Protein AF-A0A892ZGM9-F1 (afdb_monomer)

Foldseek 3Di:
DPDPDDADWDQAPVRFIAHEDAPVQVVVLVVVQVVLVVCVVVQVVQPDPPHPHDDDDDPSFGRQKYDHPPDRDIDGTDPVSNVVND

Secondary structure (DSSP, 8-state):
-----PPPEEE-TTS-EEEEE-THHHHHHHHHHHHHHHTHHHHGGGSSTT--------TT-TTSEEEETTSS-EEE-HHHHHHHT-

Solvent-accessible surface area (backbone atoms only — not comparable to full-atom values): 5245 Å² total; per-residue (Å²): 132,80,76,79,80,69,67,59,72,43,74,41,96,89,64,48,59,20,31,53,37,60,73,66,54,58,58,52,51,51,52,52,39,50,51,55,57,72,47,42,75,63,41,52,78,26,53,55,98,92,31,93,48,71,85,89,84,65,96,82,33,78,71,30,28,28,29,34,64,100,58,93,50,72,44,63,19,60,58,46,39,49,56,74,75,107

Nearest PDB structures (foldseek):
  3ond-assembly1_B  TM=3.896E-01  e=6.731E+00  Lupinus luteus
  2xlk-assembly2_A  TM=2.596E-01  e=8.255E+00  Pseudomonas aeruginosa UCBPP-PA14

Mean predicted aligned error: 5.05 Å

InterPro domains:
  IPR031009 Three-Cys-motif partner protein [TIGR04474] (23-85)

pLDDT: mean 90.29, std 12.22, range [42.94, 98.0]

Organism: NCBI:txid2809020

Structure (mmCIF, N/CA/C/O backbone):
data_AF-A0A892ZGM9-F1
#
_entry.id   AF-A0A892ZGM9-F1
#
loop_
_atom_site.group_PDB
_atom_site.id
_atom_site.type_symbol
_atom_site.label_atom_id
_atom_site.label_alt_id
_atom_site.label_comp_id
_atom_site.label_asym_id
_atom_site.label_entity_id
_atom_site.label_seq_id
_atom_site.pdbx_PDB_ins_code
_atom_site.Cartn_x
_atom_site.Cartn_y
_atom_site.Cartn_z
_atom_site.occupancy
_atom_site.B_iso_or_equiv
_atom_site.auth_seq_id
_atom_site.auth_comp_id
_atom_site.auth_asym_id
_atom_site.auth_atom_id
_atom_site.pdbx_PDB_model_num
ATOM 1 N N . MET A 1 1 ? 3.799 -22.243 22.102 1.00 42.94 1 MET A N 1
ATOM 2 C CA . MET A 1 1 ? 3.770 -21.604 20.776 1.00 42.94 1 MET A CA 1
ATOM 3 C C . MET A 1 1 ? 3.006 -20.318 20.973 1.00 42.94 1 MET A C 1
ATOM 5 O O . MET A 1 1 ? 1.799 -20.383 21.150 1.00 42.94 1 MET A O 1
ATOM 9 N N . GLU A 1 2 ? 3.713 -19.203 21.126 1.00 45.78 2 GLU A N 1
ATOM 10 C CA . GLU A 1 2 ? 3.069 -17.891 21.089 1.00 45.78 2 GLU A CA 1
ATOM 11 C C . GLU A 1 2 ? 2.605 -17.681 19.648 1.00 45.78 2 GLU A C 1
ATOM 13 O O . GLU A 1 2 ? 3.388 -17.866 18.717 1.00 45.78 2 GLU A O 1
ATOM 18 N N . GLU A 1 3 ? 1.314 -17.414 19.465 1.00 50.00 3 GLU A N 1
ATOM 19 C CA . GLU A 1 3 ? 0.783 -16.892 18.208 1.00 50.00 3 GLU A CA 1
ATOM 20 C C . GLU A 1 3 ? 1.602 -15.640 17.874 1.00 50.00 3 GLU A C 1
ATOM 22 O O . GLU A 1 3 ? 1.568 -14.660 18.620 1.00 50.00 3 GLU A O 1
ATOM 27 N N . GLU A 1 4 ? 2.408 -15.692 16.809 1.00 51.00 4 GLU A N 1
ATOM 28 C CA . GLU A 1 4 ? 3.057 -14.500 16.268 1.00 51.00 4 GLU A CA 1
ATOM 29 C C . GLU A 1 4 ? 1.942 -13.502 15.953 1.00 51.00 4 GLU A C 1
ATOM 31 O O . GLU A 1 4 ? 1.105 -13.736 15.081 1.00 51.00 4 GLU A O 1
ATOM 36 N N . ASN A 1 5 ? 1.867 -12.446 16.761 1.00 53.69 5 ASN A N 1
ATOM 37 C CA . ASN A 1 5 ? 0.704 -11.575 16.852 1.00 53.69 5 ASN A CA 1
ATOM 38 C C . ASN A 1 5 ? 0.619 -10.709 15.582 1.00 53.69 5 ASN A C 1
ATOM 40 O O . ASN A 1 5 ? 1.143 -9.596 15.529 1.00 53.69 5 ASN A O 1
ATOM 44 N N . MET A 1 6 ? -0.005 -11.251 14.534 1.00 61.19 6 MET A N 1
ATOM 45 C CA . MET A 1 6 ? -0.567 -10.472 13.433 1.00 61.19 6 MET A CA 1
ATOM 46 C C . MET A 1 6 ? -1.431 -9.349 14.023 1.00 61.19 6 MET A C 1
ATOM 48 O O . MET A 1 6 ? -2.082 -9.542 15.052 1.00 61.19 6 MET A O 1
ATOM 52 N N . GLY A 1 7 ? -1.436 -8.169 13.394 1.00 75.38 7 GLY A N 1
ATOM 53 C CA . GLY A 1 7 ? -2.300 -7.070 13.824 1.00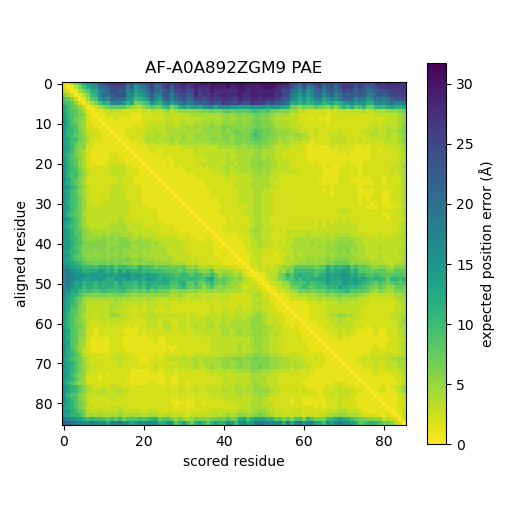 75.38 7 GLY A CA 1
ATOM 54 C C . GLY A 1 7 ? -3.770 -7.497 13.904 1.00 75.38 7 GLY A C 1
ATOM 55 O O . GLY A 1 7 ? -4.194 -8.457 13.259 1.00 75.38 7 GLY A O 1
ATOM 56 N N . GLU A 1 8 ? -4.562 -6.798 14.720 1.00 93.56 8 GLU A N 1
ATOM 57 C CA . GLU A 1 8 ? -5.971 -7.140 14.944 1.00 93.56 8 GLU A CA 1
ATOM 58 C C . GLU A 1 8 ? -6.744 -7.171 13.613 1.00 93.56 8 GLU A C 1
ATOM 60 O O . GLU A 1 8 ? -6.819 -6.165 12.904 1.00 93.56 8 GLU A O 1
ATOM 65 N N . LEU A 1 9 ? -7.328 -8.324 13.276 1.00 95.81 9 LEU A N 1
ATOM 66 C CA . LEU A 1 9 ? -8.103 -8.514 12.050 1.00 95.81 9 LEU A CA 1
ATOM 67 C C . LEU A 1 9 ? -9.604 -8.368 12.307 1.00 95.81 9 LEU A C 1
ATOM 69 O O . LEU A 1 9 ? -10.146 -8.874 13.288 1.00 95.81 9 LEU A O 1
ATOM 73 N N . VAL A 1 10 ? -10.299 -7.742 11.362 1.00 96.50 10 VAL A N 1
ATOM 74 C CA . VAL A 1 10 ? -11.759 -7.616 11.332 1.00 96.50 10 VAL A CA 1
ATOM 75 C C . VAL A 1 10 ? -12.314 -8.033 9.980 1.00 96.50 10 VAL A C 1
ATOM 77 O O . VAL A 1 10 ? -11.630 -7.983 8.963 1.00 96.50 10 VAL A O 1
ATOM 80 N N . LYS A 1 11 ? -13.586 -8.429 9.952 1.00 97.38 11 LYS A N 1
ATOM 81 C CA . LYS A 1 11 ? -14.287 -8.749 8.708 1.00 97.38 11 LYS A CA 1
ATOM 82 C C . LYS A 1 11 ? -14.830 -7.469 8.066 1.00 97.38 11 LYS A C 1
ATOM 84 O O . LYS A 1 11 ? -15.606 -6.749 8.694 1.00 97.38 11 LYS A O 1
ATOM 89 N N . ALA A 1 12 ? -14.432 -7.200 6.829 1.00 95.62 12 ALA A N 1
ATOM 90 C CA . ALA A 1 12 ? -14.944 -6.103 6.019 1.00 95.62 12 ALA A CA 1
ATOM 91 C C . ALA A 1 12 ? -16.375 -6.392 5.506 1.00 95.62 12 ALA A C 1
ATOM 93 O O . ALA A 1 12 ? -16.837 -7.536 5.580 1.00 95.62 12 ALA A O 1
ATOM 94 N N . PRO A 1 13 ? -17.103 -5.386 4.976 1.00 95.38 13 PRO A N 1
ATOM 95 C CA . PRO A 1 13 ? -18.476 -5.562 4.489 1.00 95.38 13 PRO A CA 1
ATOM 96 C C . PRO A 1 13 ? -18.632 -6.604 3.373 1.00 95.38 13 PRO A C 1
ATOM 98 O O . PRO A 1 13 ? -19.659 -7.272 3.301 1.00 95.38 13 PRO A O 1
ATOM 101 N N . ASP A 1 14 ? -17.612 -6.767 2.529 1.00 93.56 14 ASP A N 1
ATOM 102 C CA . ASP A 1 14 ? -17.560 -7.788 1.472 1.00 93.56 14 ASP A CA 1
ATOM 103 C C . ASP A 1 14 ? -17.148 -9.178 1.992 1.00 93.56 14 ASP A C 1
ATOM 105 O O . ASP A 1 14 ? -17.093 -10.152 1.244 1.00 93.56 14 ASP A O 1
ATOM 109 N N . GLY A 1 15 ? -16.878 -9.284 3.292 1.00 95.62 15 GLY A N 1
ATOM 110 C CA . GLY A 1 15 ? -16.464 -10.499 3.966 1.00 95.62 15 GLY A CA 1
ATOM 111 C C . GLY A 1 15 ? -14.964 -10.781 3.938 1.00 95.62 15 GLY A C 1
ATOM 112 O O . GLY A 1 15 ? -14.560 -11.765 4.562 1.00 95.62 15 GLY A O 1
ATOM 113 N N . SER A 1 16 ? -14.156 -9.944 3.282 1.00 94.69 16 SER A N 1
ATOM 114 C CA . SER A 1 16 ? -12.695 -10.060 3.286 1.00 94.69 16 SER A CA 1
ATOM 115 C C . SER A 1 16 ? -12.094 -9.690 4.656 1.00 94.69 16 SER A C 1
ATOM 117 O O . SER A 1 16 ? -12.715 -8.948 5.427 1.00 94.69 16 SER A O 1
ATOM 119 N N . PRO A 1 17 ? -10.912 -10.221 5.024 1.00 96.94 17 PRO A N 1
ATOM 120 C CA . PRO A 1 17 ? -10.200 -9.763 6.212 1.00 96.94 17 PRO A CA 1
ATOM 121 C C . PRO A 1 17 ? -9.623 -8.360 5.983 1.00 96.94 17 PRO A C 1
ATOM 123 O O . PRO A 1 17 ? -9.059 -8.076 4.931 1.00 96.94 17 PRO A O 1
ATOM 126 N N . ALA A 1 18 ? -9.721 -7.500 6.990 1.00 97.44 18 ALA A N 1
ATOM 127 C CA . ALA A 1 18 ? -9.047 -6.212 7.046 1.00 97.44 18 ALA A CA 1
ATOM 128 C C . ALA A 1 18 ? -8.252 -6.095 8.344 1.00 97.44 18 ALA A C 1
ATOM 130 O O . ALA A 1 18 ? -8.738 -6.470 9.408 1.00 97.44 18 ALA A O 1
ATOM 131 N N . GLU A 1 19 ? -7.052 -5.538 8.270 1.00 96.88 19 GLU A N 1
ATOM 132 C CA . GLU A 1 19 ? -6.235 -5.266 9.453 1.00 96.88 19 GLU A CA 1
ATOM 133 C C . GLU A 1 19 ? -6.592 -3.900 10.048 1.00 96.88 19 GLU A C 1
ATOM 135 O O . GLU A 1 19 ? -6.703 -2.906 9.322 1.00 96.88 19 GLU A O 1
ATOM 140 N N . ILE A 1 20 ? -6.784 -3.829 11.367 1.00 97.44 20 ILE A N 1
ATOM 141 C CA . ILE A 1 20 ? -6.962 -2.559 12.069 1.00 97.44 20 ILE A CA 1
ATOM 142 C C . ILE A 1 20 ? -5.612 -1.856 12.165 1.00 97.44 20 ILE A C 1
ATOM 144 O O . ILE A 1 20 ? -4.691 -2.316 12.836 1.00 97.44 20 ILE A O 1
ATOM 148 N N . VAL A 1 21 ? -5.527 -0.674 11.561 1.00 96.75 21 VAL A N 1
ATOM 149 C CA . VAL A 1 21 ? -4.308 0.141 11.537 1.00 96.75 21 VAL A CA 1
ATOM 150 C C . VAL A 1 21 ? -4.572 1.552 12.052 1.00 96.75 21 VAL A C 1
ATOM 152 O O . VAL 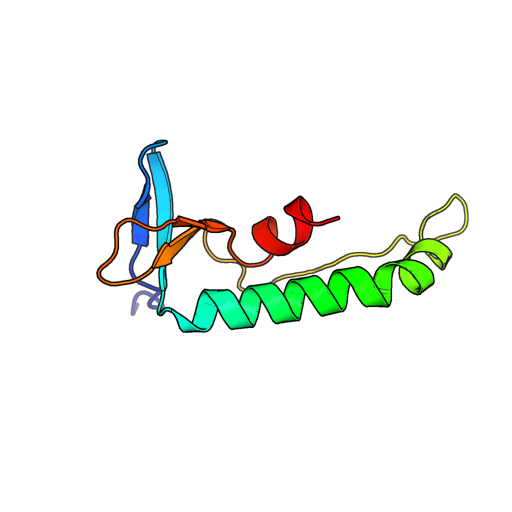A 1 21 ? -5.709 2.025 12.107 1.00 96.75 21 VAL A O 1
ATOM 155 N N . GLY A 1 22 ? -3.507 2.249 12.443 1.00 97.44 22 GLY A N 1
ATOM 156 C CA . GLY A 1 22 ? -3.590 3.676 12.752 1.00 97.44 22 GLY A CA 1
ATOM 157 C C . GLY A 1 22 ? -3.692 4.533 11.489 1.00 97.44 22 GLY A C 1
ATOM 158 O O . GLY A 1 22 ? -3.384 4.086 10.385 1.00 97.44 22 GLY A O 1
ATOM 159 N N . GLU A 1 23 ? -4.069 5.801 11.656 1.00 97.69 23 GLU A N 1
ATOM 160 C CA . GLU A 1 23 ? -4.215 6.751 10.543 1.00 97.69 23 GLU A CA 1
ATOM 161 C C . GLU A 1 23 ? -2.912 6.980 9.749 1.00 97.69 23 GLU A C 1
ATOM 163 O O . GLU A 1 23 ? -2.958 7.255 8.550 1.00 97.69 23 GLU A O 1
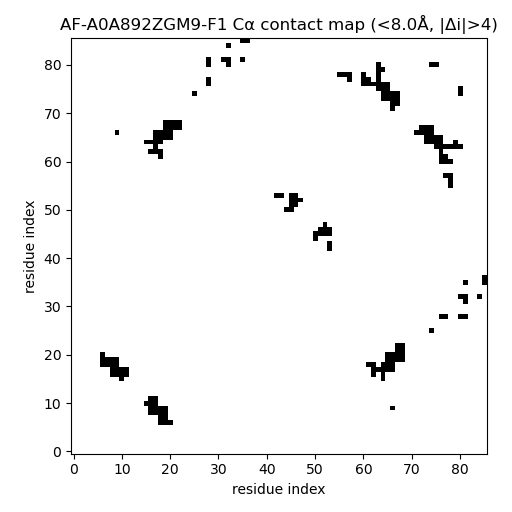ATOM 168 N N . TRP A 1 24 ? -1.752 6.737 10.373 1.00 97.12 24 TRP A N 1
ATOM 169 C CA . TRP A 1 24 ? -0.427 6.747 9.735 1.00 97.12 24 TRP A CA 1
ATOM 170 C C . TRP A 1 24 ? -0.333 5.854 8.486 1.00 97.12 24 TRP A C 1
ATOM 172 O O . TRP A 1 24 ? 0.502 6.096 7.612 1.00 97.12 24 TRP A O 1
ATOM 182 N N . ALA A 1 25 ? -1.192 4.835 8.363 1.00 96.81 25 ALA A N 1
ATOM 183 C CA . ALA A 1 25 ? -1.226 3.959 7.198 1.00 96.81 25 ALA A CA 1
ATOM 184 C C . ALA A 1 25 ? -1.563 4.715 5.901 1.00 96.81 25 ALA A C 1
ATOM 186 O O . ALA A 1 25 ? -1.045 4.357 4.843 1.00 96.81 25 ALA A O 1
ATOM 187 N N . LYS A 1 26 ? -2.363 5.790 5.971 1.00 96.81 26 LYS A N 1
ATOM 188 C CA . LYS A 1 26 ? -2.696 6.625 4.804 1.00 96.81 26 LYS A CA 1
ATOM 189 C C . LYS A 1 26 ? -1.444 7.271 4.218 1.00 96.81 26 LYS A C 1
ATOM 191 O O . LYS A 1 26 ? -1.182 7.1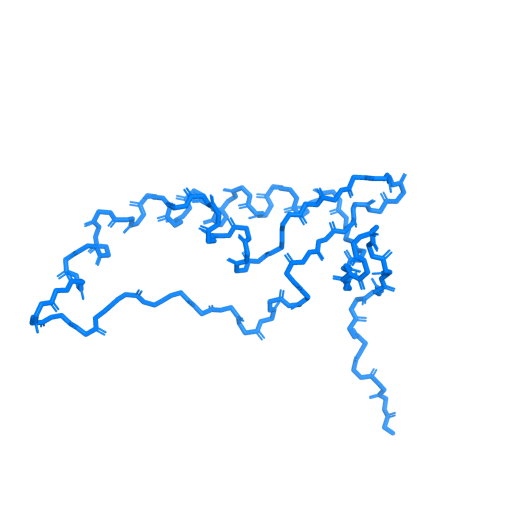49 3.024 1.00 96.81 26 LYS A O 1
ATOM 196 N N . GLU A 1 27 ? -0.642 7.907 5.070 1.00 97.75 27 GLU A N 1
ATOM 197 C CA . GLU A 1 27 ? 0.603 8.560 4.661 1.00 97.75 27 GLU A CA 1
ATOM 198 C C . GLU A 1 27 ? 1.649 7.537 4.203 1.00 97.75 27 GLU A C 1
ATOM 200 O O . GLU A 1 27 ? 2.275 7.721 3.157 1.00 97.75 27 GLU A O 1
ATOM 205 N N . LYS A 1 28 ? 1.784 6.406 4.913 1.00 96.00 28 LYS A N 1
ATOM 206 C CA . LYS A 1 28 ? 2.653 5.298 4.484 1.00 96.00 28 LYS A CA 1
ATOM 207 C C . LYS A 1 28 ? 2.306 4.835 3.069 1.00 96.00 28 LYS A C 1
ATOM 209 O O . LYS A 1 28 ? 3.200 4.719 2.228 1.00 96.00 28 LYS A O 1
ATOM 214 N N . HIS A 1 29 ? 1.032 4.547 2.800 1.00 96.25 29 HIS A N 1
ATOM 215 C CA . HIS A 1 29 ? 0.613 4.069 1.486 1.00 96.25 29 HIS A CA 1
ATOM 216 C C . HIS A 1 29 ? 0.729 5.159 0.420 1.00 96.25 29 HIS A C 1
ATOM 218 O O . HIS A 1 29 ? 1.069 4.837 -0.714 1.00 96.25 29 HIS A O 1
ATOM 224 N N . ASP A 1 30 ? 0.529 6.440 0.744 1.00 95.88 30 ASP A N 1
ATOM 225 C CA . ASP A 1 30 ? 0.786 7.532 -0.202 1.00 95.88 30 ASP A CA 1
ATOM 226 C C . ASP A 1 30 ? 2.276 7.635 -0.583 1.00 95.88 30 ASP A C 1
ATOM 228 O O . ASP A 1 30 ? 2.609 7.771 -1.762 1.00 95.88 30 ASP A O 1
ATOM 232 N N . CYS A 1 31 ? 3.186 7.463 0.378 1.00 96.88 31 CYS A N 1
ATOM 233 C CA . CYS A 1 31 ? 4.626 7.391 0.121 1.00 96.88 31 CYS A CA 1
ATOM 234 C C . CYS A 1 31 ? 5.014 6.187 -0.752 1.00 96.88 31 CYS A C 1
ATOM 236 O O . CYS A 1 31 ? 5.730 6.361 -1.742 1.00 96.88 31 CYS A O 1
ATOM 238 N N . LEU A 1 32 ? 4.509 4.985 -0.439 1.00 95.38 32 LEU A N 1
ATOM 239 C CA . LEU A 1 32 ? 4.705 3.781 -1.265 1.00 95.38 32 LEU A CA 1
ATOM 240 C C . LEU A 1 32 ? 4.260 4.034 -2.708 1.00 95.38 32 LEU A C 1
ATOM 242 O O . LEU A 1 32 ? 4.985 3.780 -3.668 1.00 95.38 32 LEU A O 1
ATOM 246 N N . ASN A 1 33 ? 3.073 4.599 -2.844 1.00 94.81 33 ASN A N 1
ATOM 247 C CA . ASN A 1 33 ? 2.469 4.935 -4.113 1.00 94.81 33 ASN A CA 1
ATOM 248 C C . ASN A 1 33 ? 3.303 5.925 -4.936 1.00 94.81 33 ASN A C 1
ATOM 250 O O . ASN A 1 33 ? 3.527 5.699 -6.123 1.00 94.81 33 ASN A O 1
ATOM 254 N N . ARG A 1 34 ? 3.806 6.998 -4.314 1.00 95.31 34 ARG A N 1
ATOM 255 C CA . ARG A 1 34 ? 4.714 7.949 -4.975 1.00 95.31 34 ARG A CA 1
ATOM 256 C C . ARG A 1 34 ? 6.000 7.273 -5.434 1.00 95.31 34 ARG A C 1
ATOM 258 O O . ARG A 1 34 ? 6.456 7.531 -6.543 1.00 95.31 34 ARG A O 1
ATOM 265 N N . TYR A 1 35 ? 6.575 6.396 -4.613 1.00 94.31 35 TYR A N 1
ATOM 266 C CA . TYR A 1 35 ? 7.777 5.656 -4.988 1.00 94.31 35 TYR A CA 1
ATOM 267 C C . TYR A 1 35 ? 7.542 4.787 -6.229 1.00 94.31 35 TYR A C 1
ATOM 269 O O . TYR A 1 35 ? 8.337 4.819 -7.176 1.00 94.31 35 TYR A O 1
ATOM 277 N N . ILE A 1 36 ? 6.435 4.040 -6.252 1.00 93.12 36 ILE A N 1
ATOM 278 C CA . ILE A 1 36 ? 6.053 3.204 -7.393 1.00 93.12 36 ILE A CA 1
ATOM 279 C C . ILE A 1 36 ? 5.798 4.060 -8.637 1.00 93.12 36 ILE A C 1
ATOM 281 O O . ILE A 1 36 ? 6.258 3.693 -9.719 1.00 93.12 36 ILE A O 1
ATOM 285 N N . ASP A 1 37 ? 5.133 5.203 -8.514 1.00 93.06 37 ASP A N 1
ATOM 286 C CA . ASP A 1 37 ? 4.878 6.082 -9.656 1.00 93.06 37 ASP A CA 1
ATOM 287 C C . ASP A 1 37 ? 6.178 6.679 -10.225 1.00 93.06 37 ASP A C 1
ATOM 289 O O . ASP A 1 37 ? 6.504 6.480 -11.397 1.00 93.06 37 ASP A O 1
ATOM 293 N N . ILE A 1 38 ? 7.010 7.294 -9.378 1.00 93.88 38 ILE A N 1
ATOM 294 C CA . ILE A 1 38 ? 8.260 7.949 -9.802 1.00 93.88 38 ILE A CA 1
ATOM 295 C C . ILE A 1 38 ? 9.233 6.946 -10.438 1.00 93.88 38 ILE A C 1
ATOM 297 O O . ILE A 1 38 ? 9.887 7.250 -11.438 1.00 93.88 38 ILE A O 1
ATOM 301 N N . SER A 1 39 ? 9.318 5.719 -9.913 1.00 92.56 39 SER A N 1
ATOM 302 C CA . SER A 1 39 ? 10.216 4.699 -10.473 1.00 92.56 39 SER A CA 1
ATOM 303 C C . SER A 1 39 ? 9.663 3.993 -11.726 1.00 92.56 39 SER A C 1
ATOM 305 O O . SER A 1 39 ? 10.383 3.209 -12.353 1.00 92.56 39 SER A O 1
ATOM 307 N N . ARG A 1 40 ? 8.430 4.296 -12.172 1.00 90.50 40 ARG A N 1
ATOM 308 C CA . ARG A 1 40 ? 7.777 3.664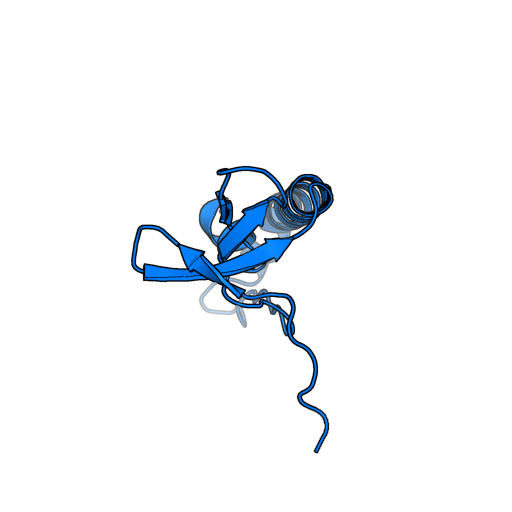 -13.339 1.00 90.50 40 ARG A CA 1
ATOM 309 C C . ARG A 1 40 ? 8.589 3.785 -14.626 1.00 90.50 40 ARG A C 1
ATOM 311 O O . ARG A 1 40 ? 8.705 2.809 -15.364 1.00 90.50 40 ARG A O 1
ATOM 318 N N . GLY A 1 41 ? 9.150 4.963 -14.906 1.00 91.44 41 GLY A N 1
ATOM 319 C CA . GLY A 1 41 ? 9.914 5.208 -16.135 1.00 91.44 41 GLY A CA 1
ATOM 320 C C . GLY A 1 41 ? 11.167 4.336 -16.243 1.00 91.44 41 GLY A C 1
ATOM 321 O O . GLY A 1 41 ? 11.475 3.818 -17.313 1.00 91.44 41 GLY A O 1
ATOM 322 N N . VAL A 1 42 ? 11.853 4.116 -15.119 1.00 91.56 42 VAL A N 1
ATOM 323 C CA . VAL A 1 42 ? 13.029 3.240 -15.052 1.00 91.56 42 VAL A CA 1
ATOM 324 C C . VAL A 1 42 ? 12.610 1.774 -15.142 1.00 91.56 42 VAL A C 1
ATOM 326 O O . VAL A 1 42 ? 13.184 1.043 -15.944 1.00 91.56 42 VAL A O 1
ATOM 329 N N . ARG A 1 43 ? 11.569 1.355 -14.404 1.00 91.00 43 ARG A N 1
ATOM 330 C CA . ARG A 1 43 ? 11.067 -0.032 -14.439 1.00 91.00 43 ARG A CA 1
ATOM 331 C C . ARG A 1 43 ? 10.678 -0.490 -15.844 1.00 91.00 43 ARG A C 1
ATOM 333 O O . ARG A 1 43 ? 10.962 -1.627 -16.197 1.00 91.00 43 ARG A O 1
ATOM 340 N N . LYS A 1 44 ? 10.098 0.392 -16.668 1.00 90.81 44 LYS A N 1
ATOM 341 C CA . LYS A 1 44 ? 9.738 0.079 -18.064 1.00 90.81 44 LYS A CA 1
ATOM 342 C C . LYS A 1 44 ? 10.918 -0.409 -18.911 1.00 90.81 44 LYS A C 1
ATOM 344 O O . LYS A 1 44 ? 10.693 -1.169 -19.839 1.00 90.81 44 LYS A O 1
ATOM 349 N N . LYS A 1 45 ? 12.160 -0.027 -18.587 1.00 90.75 45 LYS A N 1
ATOM 350 C CA . LYS A 1 45 ? 13.358 -0.503 -19.303 1.00 90.75 45 LYS A CA 1
ATOM 351 C C . LYS A 1 45 ? 13.641 -1.993 -19.092 1.00 90.75 45 LYS A C 1
ATOM 353 O O . LYS A 1 45 ? 14.412 -2.566 -19.846 1.00 90.75 45 LYS A O 1
ATOM 358 N N . PHE A 1 46 ? 13.039 -2.594 -18.067 1.00 91.31 46 PHE A N 1
ATOM 359 C CA . PHE A 1 46 ? 13.219 -3.998 -17.702 1.00 91.31 46 PHE A CA 1
ATOM 360 C C . PHE A 1 46 ? 11.997 -4.859 -18.058 1.00 91.31 46 PHE A C 1
ATOM 362 O O . PHE A 1 46 ? 12.008 -6.058 -17.806 1.00 91.31 46 PHE A O 1
ATOM 369 N N . VAL A 1 47 ? 10.943 -4.267 -18.633 1.00 88.88 47 VAL A N 1
ATOM 370 C CA . VAL A 1 47 ? 9.708 -4.957 -19.035 1.00 88.88 47 VAL A CA 1
ATOM 371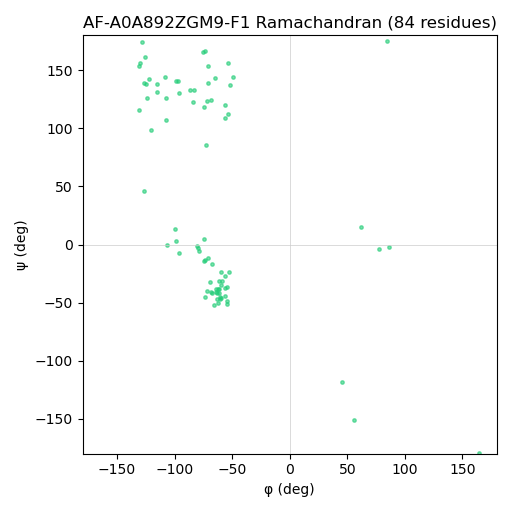 C C . VAL A 1 47 ? 9.688 -5.059 -20.566 1.00 88.88 47 VAL A C 1
ATOM 373 O O . VAL A 1 47 ? 9.505 -4.046 -21.234 1.00 88.88 47 VAL A O 1
ATOM 376 N N . GLY A 1 48 ? 9.901 -6.255 -21.127 1.00 82.81 48 GLY A N 1
ATOM 377 C CA . GLY A 1 48 ? 9.955 -6.500 -22.579 1.00 82.81 48 GLY A CA 1
ATOM 378 C C . GLY A 1 48 ? 10.575 -7.861 -22.923 1.00 82.81 48 GLY A C 1
ATOM 379 O O . GLY A 1 48 ? 10.954 -8.586 -22.009 1.00 82.81 48 GLY A O 1
ATOM 380 N N . GLU A 1 49 ? 10.686 -8.194 -24.217 1.00 85.00 49 GLU A N 1
ATOM 381 C CA . GLU A 1 49 ? 11.202 -9.496 -24.700 1.00 85.00 49 GLU A CA 1
ATOM 382 C C . GLU A 1 49 ? 12.594 -9.845 -24.147 1.00 85.00 49 GLU A C 1
ATOM 384 O O . GLU A 1 49 ? 12.833 -10.993 -23.782 1.00 85.00 49 GLU A O 1
ATOM 389 N N . ASP A 1 50 ? 13.467 -8.845 -23.997 1.00 85.12 50 ASP A N 1
ATOM 390 C CA . ASP A 1 50 ? 14.837 -9.019 -23.489 1.00 85.12 50 ASP A CA 1
ATOM 391 C C . ASP A 1 50 ? 14.990 -8.670 -21.993 1.00 85.12 50 ASP A C 1
ATOM 393 O O . ASP A 1 50 ? 16.095 -8.668 -21.446 1.00 85.12 50 ASP A O 1
ATOM 397 N N . GLY A 1 51 ? 13.894 -8.314 -21.316 1.00 83.62 51 GLY A N 1
ATOM 398 C CA . GLY A 1 51 ? 13.893 -7.877 -19.921 1.00 83.62 51 GLY A CA 1
ATOM 399 C C . GLY A 1 51 ? 13.497 -8.992 -18.953 1.00 83.62 51 GLY A C 1
ATOM 400 O O . GLY A 1 51 ? 12.551 -9.731 -19.195 1.00 83.62 51 GLY A O 1
ATOM 401 N N . ALA A 1 52 ? 14.152 -9.066 -17.791 1.00 86.75 52 ALA A N 1
ATOM 402 C CA . ALA A 1 52 ? 13.781 -10.003 -16.719 1.00 86.75 52 ALA A CA 1
ATOM 403 C C . ALA A 1 52 ? 12.505 -9.596 -15.941 1.00 86.75 52 ALA A C 1
ATOM 405 O O . ALA A 1 52 ? 12.143 -10.237 -14.955 1.00 86.75 52 ALA A O 1
ATOM 406 N N . GLY A 1 53 ? 11.827 -8.524 -16.359 1.00 89.19 53 GLY A N 1
ATOM 407 C CA . GLY A 1 53 ? 10.689 -7.934 -15.665 1.00 89.19 53 GLY A CA 1
ATOM 408 C C . GLY A 1 53 ? 11.095 -6.947 -14.568 1.00 89.19 53 GLY A C 1
ATOM 409 O O . GLY A 1 53 ? 12.269 -6.745 -14.255 1.00 89.19 53 GLY A O 1
ATOM 410 N N . ALA A 1 54 ? 10.089 -6.308 -13.973 1.00 90.50 54 ALA A N 1
ATOM 411 C CA . ALA A 1 54 ? 10.243 -5.463 -12.796 1.00 90.50 54 ALA A CA 1
ATOM 412 C C . ALA A 1 54 ? 9.192 -5.866 -11.757 1.00 90.50 54 ALA A C 1
ATOM 414 O O . ALA A 1 54 ? 7.995 -5.705 -11.996 1.00 90.50 54 ALA A O 1
ATOM 415 N N . THR A 1 55 ? 9.648 -6.374 -10.611 1.00 90.12 55 THR A N 1
ATOM 416 C CA . THR A 1 55 ? 8.780 -6.975 -9.589 1.00 90.12 55 THR A CA 1
ATOM 417 C C . THR A 1 55 ? 8.814 -6.158 -8.306 1.00 90.12 55 THR A C 1
ATOM 419 O O . THR A 1 55 ? 9.882 -5.823 -7.798 1.00 90.12 55 THR A O 1
ATOM 422 N N . TYR A 1 56 ? 7.634 -5.854 -7.771 1.00 90.88 56 TYR A N 1
ATOM 423 C CA . TYR A 1 56 ? 7.464 -5.344 -6.415 1.00 90.88 56 TYR A CA 1
ATOM 424 C C . TYR A 1 56 ? 7.137 -6.517 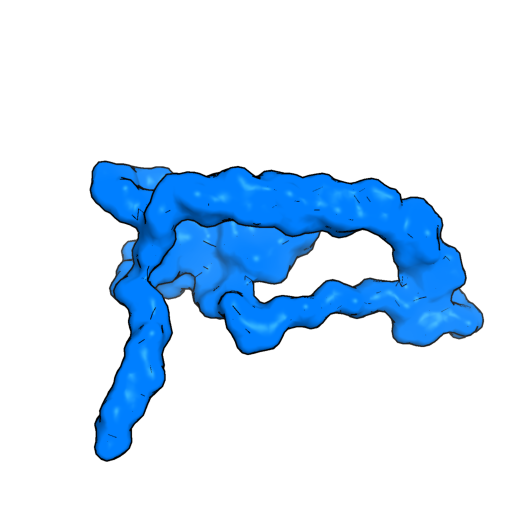-5.485 1.00 90.88 56 TYR A C 1
ATOM 426 O O . TYR A 1 56 ? 6.260 -7.320 -5.799 1.00 90.88 56 TYR A O 1
ATOM 434 N N . ILE A 1 57 ? 7.854 -6.623 -4.367 1.00 93.75 57 ILE A N 1
ATOM 435 C CA . ILE A 1 57 ? 7.683 -7.689 -3.376 1.00 93.75 57 ILE A CA 1
ATOM 436 C C . ILE A 1 57 ? 7.407 -7.032 -2.025 1.00 93.75 57 ILE A C 1
ATOM 438 O O . ILE A 1 57 ? 8.190 -6.195 -1.578 1.00 93.75 57 ILE A O 1
ATOM 442 N N . ASP A 1 58 ? 6.313 -7.436 -1.383 1.00 94.50 58 ASP A N 1
ATOM 443 C CA . ASP A 1 58 ? 5.940 -7.020 -0.031 1.00 94.50 58 ASP A CA 1
ATOM 444 C C . ASP A 1 58 ? 5.844 -8.260 0.873 1.00 94.50 58 ASP A C 1
ATOM 446 O O . ASP A 1 58 ? 4.844 -8.978 0.817 1.00 94.50 58 ASP A O 1
ATOM 450 N N . PRO A 1 59 ? 6.889 -8.569 1.661 1.00 93.50 59 PRO A N 1
ATOM 451 C CA . PRO A 1 59 ? 6.929 -9.778 2.483 1.00 93.50 59 PRO A CA 1
ATOM 452 C C . PRO A 1 59 ? 6.010 -9.712 3.713 1.00 93.50 59 PRO A C 1
ATOM 454 O O . PRO A 1 59 ? 5.755 -10.744 4.325 1.00 93.50 59 PRO A O 1
ATOM 457 N N . PHE A 1 60 ? 5.503 -8.526 4.065 1.00 91.31 60 PHE A N 1
ATOM 458 C CA . PHE A 1 60 ? 4.618 -8.302 5.212 1.00 91.31 60 PHE A CA 1
ATOM 459 C C . PHE A 1 60 ? 3.338 -7.585 4.761 1.00 91.31 60 PHE A C 1
ATOM 461 O O . PHE A 1 60 ? 2.902 -6.609 5.368 1.00 91.31 60 PHE A O 1
ATOM 468 N N . CYS A 1 61 ? 2.751 -8.066 3.662 1.00 92.75 61 CYS A N 1
ATOM 469 C CA . CYS A 1 61 ? 1.639 -7.411 2.969 1.00 92.75 61 CYS A CA 1
ATOM 470 C C . CYS A 1 61 ? 0.296 -7.455 3.718 1.00 92.75 61 CYS A C 1
ATOM 472 O O . CYS A 1 61 ? -0.649 -6.759 3.330 1.00 92.75 61 CYS A O 1
ATOM 474 N N . GLY A 1 62 ? 0.208 -8.262 4.779 1.00 93.38 62 GLY A N 1
ATOM 475 C CA . GLY A 1 62 ? -1.022 -8.465 5.533 1.00 93.38 62 GLY A CA 1
ATOM 476 C C . GLY A 1 62 ? -2.174 -8.939 4.630 1.00 93.38 62 GLY A C 1
ATOM 477 O O . GLY A 1 62 ? -1.944 -9.595 3.612 1.00 93.38 62 GLY A O 1
ATOM 478 N N . PRO A 1 63 ? -3.431 -8.614 4.968 1.00 95.50 63 PRO A N 1
ATOM 479 C CA . PRO A 1 63 ? -4.594 -9.015 4.174 1.00 95.50 63 PRO A CA 1
ATOM 480 C C . PRO A 1 63 ? -4.827 -8.159 2.914 1.00 95.50 63 PRO A C 1
ATOM 482 O O . PRO A 1 63 ? -5.734 -8.450 2.138 1.00 95.50 63 PRO A O 1
ATOM 485 N N . GLY A 1 64 ? -4.059 -7.082 2.704 1.00 95.38 64 GLY A N 1
ATOM 486 C CA . GLY A 1 64 ? -4.238 -6.162 1.572 1.00 95.38 64 GLY A CA 1
ATOM 487 C C . GLY A 1 64 ? -5.404 -5.169 1.707 1.00 95.38 64 GLY A C 1
ATOM 488 O O . GLY A 1 64 ? -5.542 -4.284 0.866 1.00 95.38 64 GLY A O 1
ATOM 489 N N . LEU A 1 65 ? -6.200 -5.258 2.776 1.00 96.94 65 LEU A N 1
ATOM 490 C CA . LEU A 1 65 ? -7.225 -4.285 3.153 1.00 96.94 65 LEU A CA 1
ATOM 491 C C . LEU A 1 65 ? -6.981 -3.819 4.591 1.00 96.94 65 LEU A C 1
ATOM 493 O O . LEU A 1 65 ? -6.688 -4.620 5.477 1.00 96.94 65 LEU A O 1
ATOM 497 N N . CYS A 1 66 ? -7.124 -2.524 4.843 1.00 97.12 66 CYS A N 1
ATOM 498 C CA . CYS A 1 66 ? -6.951 -1.942 6.166 1.00 97.12 66 CYS A CA 1
ATOM 499 C C . CYS A 1 66 ? -8.221 -1.211 6.604 1.00 97.12 66 CYS A C 1
ATOM 501 O O . CYS A 1 66 ? -8.851 -0.523 5.802 1.00 97.12 66 CYS A O 1
ATOM 503 N N . LYS A 1 67 ? -8.556 -1.297 7.893 1.00 97.94 67 LYS A N 1
ATOM 504 C CA . LYS A 1 67 ? -9.577 -0.466 8.542 1.00 97.94 67 LYS A CA 1
ATOM 505 C C . LYS A 1 67 ? -8.891 0.556 9.444 1.00 97.94 67 LYS A C 1
ATOM 507 O O . LYS A 1 67 ? -8.118 0.181 10.327 1.00 97.94 67 LYS A O 1
ATOM 512 N N . ILE A 1 68 ? -9.196 1.841 9.275 1.00 98.00 68 ILE A N 1
ATOM 513 C CA . ILE A 1 68 ? -8.636 2.883 10.145 1.00 98.00 68 ILE A CA 1
ATOM 514 C C . ILE A 1 68 ? -9.287 2.791 11.529 1.00 98.00 68 ILE A C 1
ATOM 516 O O . ILE A 1 68 ? -10.514 2.856 11.670 1.00 98.00 68 ILE A O 1
ATOM 520 N N . LYS A 1 69 ? -8.457 2.636 12.565 1.00 97.31 69 LYS A N 1
ATOM 521 C CA . LYS A 1 69 ? -8.887 2.474 13.958 1.00 97.31 69 LYS A CA 1
ATOM 522 C C . LYS A 1 69 ? -9.856 3.583 14.377 1.00 97.31 69 LYS A C 1
ATOM 524 O O . LYS A 1 69 ? -9.634 4.751 14.080 1.00 97.31 69 LYS A O 1
ATOM 529 N N . ASN A 1 70 ? -10.913 3.208 15.101 1.00 96.50 70 ASN A N 1
ATOM 530 C CA . ASN A 1 70 ? -11.984 4.099 15.576 1.00 96.50 70 ASN A CA 1
ATOM 531 C C . ASN A 1 70 ? -12.807 4.793 14.472 1.00 96.50 70 ASN A C 1
ATOM 533 O O . ASN A 1 70 ? -13.552 5.725 14.762 1.00 96.50 70 ASN A O 1
ATOM 537 N N . THR A 1 71 ? -12.718 4.333 13.223 1.00 96.69 71 THR A N 1
ATOM 538 C CA . THR A 1 71 ? -13.533 4.838 12.109 1.00 96.69 71 THR A CA 1
ATOM 539 C C . THR A 1 71 ? -14.219 3.688 11.363 1.00 96.69 71 THR A C 1
ATOM 541 O O . THR A 1 71 ? -13.962 2.511 11.630 1.00 96.69 71 THR A O 1
ATOM 544 N N . ASN A 1 72 ? -15.083 4.032 10.406 1.00 96.12 72 ASN A N 1
ATOM 545 C CA . ASN A 1 72 ? -15.647 3.093 9.430 1.00 96.12 72 ASN A CA 1
ATOM 546 C C . ASN A 1 72 ? -14.934 3.165 8.066 1.00 96.12 72 ASN A C 1
ATOM 548 O O . ASN A 1 72 ? -15.459 2.668 7.073 1.00 96.12 72 ASN A O 1
ATOM 552 N N . GLU A 1 73 ? -13.770 3.813 8.005 1.00 97.75 73 GLU A N 1
ATOM 553 C CA . GLU A 1 73 ? -13.000 3.982 6.777 1.00 97.75 73 GLU A CA 1
ATOM 554 C C . GLU A 1 73 ? -12.148 2.741 6.493 1.00 97.75 73 GLU A C 1
ATOM 556 O O . GLU A 1 73 ? -11.439 2.239 7.374 1.00 97.75 73 GLU A O 1
ATOM 561 N N . TYR A 1 74 ? -12.200 2.286 5.242 1.00 97.56 74 TYR A N 1
ATOM 562 C CA . TYR A 1 74 ? -11.361 1.218 4.714 1.00 97.56 74 TYR A CA 1
ATOM 563 C C . TYR A 1 74 ? -10.451 1.775 3.623 1.00 97.56 74 TYR A C 1
ATOM 565 O O . TYR A 1 74 ? -10.897 2.556 2.782 1.00 97.56 74 TYR A O 1
ATOM 573 N N . ILE A 1 75 ? -9.191 1.353 3.627 1.00 97.06 75 ILE A N 1
ATOM 574 C CA . ILE A 1 75 ? -8.201 1.709 2.610 1.00 97.06 75 ILE A CA 1
ATOM 575 C C . ILE A 1 75 ? -7.493 0.454 2.116 1.00 97.06 75 ILE A C 1
ATOM 577 O O . ILE A 1 75 ? -7.358 -0.523 2.852 1.00 97.06 75 ILE A O 1
ATOM 581 N N . ASP A 1 76 ? -6.996 0.494 0.887 1.00 97.06 76 ASP A N 1
ATOM 582 C CA . ASP A 1 76 ? -6.122 -0.562 0.387 1.00 97.06 76 ASP A CA 1
ATOM 583 C C . ASP A 1 76 ? -4.802 -0.598 1.175 1.00 97.06 76 ASP A C 1
ATOM 585 O O . ASP A 1 76 ? -4.263 0.442 1.571 1.00 97.06 76 ASP A O 1
ATOM 589 N N . GLY A 1 77 ? -4.291 -1.808 1.399 1.00 95.81 77 GLY A N 1
ATOM 590 C CA . GLY A 1 77 ? -3.066 -2.088 2.140 1.00 95.81 77 GLY A CA 1
ATOM 591 C C . GLY A 1 77 ? -1.917 -2.541 1.241 1.00 95.81 77 GLY A C 1
ATOM 592 O O . GLY A 1 77 ? -2.141 -3.261 0.266 1.00 95.81 77 GLY A O 1
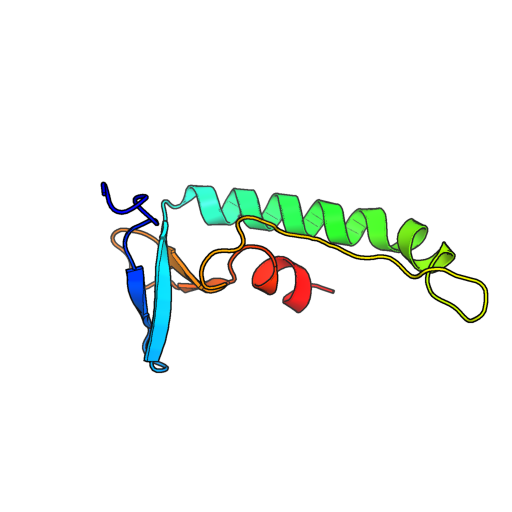ATOM 593 N N . GLY A 1 78 ? -0.687 -2.133 1.576 1.00 94.62 78 GLY A N 1
ATOM 594 C CA . GLY A 1 78 ? 0.561 -2.676 1.016 1.00 94.62 78 GLY A CA 1
ATOM 595 C C . GLY A 1 78 ? 0.538 -2.852 -0.505 1.00 94.62 78 GLY A C 1
ATOM 596 O O . GLY A 1 78 ? 0.350 -1.893 -1.260 1.00 94.62 78 GLY A O 1
ATOM 597 N N . ALA A 1 79 ? 0.684 -4.099 -0.955 1.00 95.31 79 ALA A N 1
ATOM 598 C CA . ALA A 1 79 ? 0.675 -4.456 -2.370 1.00 95.31 79 ALA A CA 1
ATOM 599 C C . ALA A 1 79 ? -0.615 -4.102 -3.126 1.00 95.31 79 ALA A C 1
ATOM 601 O O . ALA A 1 79 ? -0.538 -3.716 -4.291 1.00 95.31 79 ALA A O 1
ATOM 602 N N . VAL A 1 80 ? -1.789 -4.177 -2.491 1.00 95.75 80 VAL A N 1
ATOM 603 C CA . VAL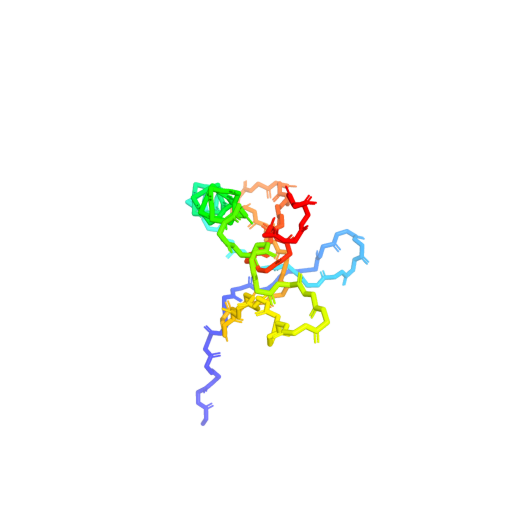 A 1 80 ? -3.061 -3.805 -3.138 1.00 95.75 80 VAL A CA 1
ATOM 604 C C . VAL A 1 80 ? -3.112 -2.298 -3.378 1.00 95.75 80 VAL A C 1
ATOM 606 O O . VAL A 1 80 ? -3.500 -1.863 -4.465 1.00 95.75 80 VAL A O 1
ATOM 609 N N . ALA A 1 81 ? -2.650 -1.506 -2.403 1.00 95.94 81 ALA A N 1
ATOM 610 C CA . ALA A 1 81 ? -2.537 -0.057 -2.550 1.00 95.94 81 ALA A CA 1
ATOM 611 C C . ALA A 1 81 ? -1.591 0.309 -3.701 1.00 95.94 81 ALA A C 1
ATOM 613 O O . ALA A 1 81 ? -1.937 1.145 -4.535 1.00 95.94 81 ALA A O 1
ATOM 614 N N . ALA A 1 82 ? -0.437 -0.364 -3.777 1.00 94.12 82 ALA A N 1
ATOM 615 C CA . ALA A 1 82 ? 0.536 -0.169 -4.847 1.00 94.12 82 ALA A CA 1
ATOM 616 C C . ALA A 1 82 ? -0.006 -0.575 -6.230 1.00 94.12 82 ALA A C 1
ATOM 618 O O . ALA A 1 82 ? 0.274 0.103 -7.216 1.00 94.12 82 ALA A O 1
ATOM 619 N N . TRP A 1 83 ? -0.782 -1.661 -6.311 1.00 92.62 83 TRP A N 1
ATOM 620 C CA . TRP A 1 83 ? -1.336 -2.185 -7.563 1.00 92.62 83 TRP A CA 1
ATOM 621 C C . TRP A 1 83 ? -2.455 -1.317 -8.146 1.00 92.62 83 TRP A C 1
ATOM 623 O O . TRP A 1 83 ? -2.522 -1.127 -9.353 1.00 92.62 83 TRP A O 1
ATOM 633 N N . LYS A 1 84 ? -3.347 -0.767 -7.320 1.00 90.94 84 LYS A N 1
ATOM 634 C CA . LYS A 1 84 ? -4.500 0.000 -7.827 1.00 90.94 84 LYS A CA 1
ATOM 635 C C . LYS A 1 84 ? -4.149 1.391 -8.358 1.00 90.94 84 LYS A C 1
ATOM 637 O O . LYS A 1 84 ? -4.988 2.016 -9.001 1.00 90.94 84 LYS A O 1
ATOM 642 N N . LYS A 1 85 ? -2.945 1.894 -8.072 1.00 76.94 85 LYS A N 1
ATOM 643 C CA . LYS A 1 85 ? -2.509 3.235 -8.486 1.00 76.94 85 LYS A CA 1
ATOM 644 C C . LYS A 1 85 ? -1.686 3.251 -9.786 1.00 76.94 85 LYS A C 1
ATOM 646 O O . LYS A 1 85 ? -1.381 4.344 -10.261 1.00 76.94 85 LYS A O 1
ATOM 651 N N . VAL A 1 86 ? -1.309 2.088 -10.339 1.00 61.56 86 VAL A N 1
ATOM 652 C CA . VAL A 1 86 ? -0.475 1.955 -11.562 1.00 61.56 86 VAL A CA 1
ATOM 653 C C . VAL A 1 86 ? -1.258 1.889 -12.866 1.00 61.56 86 VAL A C 1
ATOM 655 O O . VAL A 1 86 ? -2.386 1.358 -12.870 1.00 61.56 86 VAL A O 1
#

Radius of gyration: 15.54 Å; Cα contacts (8 Å, |Δi|>4): 101; chains: 1; bounding box: 33×30×46 Å

Sequence (86 aa):
MEEENMGELVKAPDGSPAEIVGEWAKEKHDCLNRYIDISRGVRKKFVGEDGAGATYIDPFCGPGLCKIKNTNEYIDGGAVAAWKKV